Protein AF-V5I8B6-F1 (afdb_monomer)

Structure (mmCIF, N/CA/C/O backbone):
data_AF-V5I8B6-F1
#
_entry.id   AF-V5I8B6-F1
#
loop_
_atom_site.group_PDB
_atom_site.id
_atom_site.type_symbol
_atom_site.label_atom_id
_atom_site.label_alt_id
_atom_site.label_comp_id
_atom_site.label_asym_id
_atom_site.label_entity_id
_atom_site.label_seq_id
_atom_site.pdbx_PDB_ins_code
_atom_site.Cartn_x
_atom_site.Cartn_y
_atom_site.Cartn_z
_atom_site.occupancy
_atom_site.B_iso_or_equiv
_atom_site.auth_seq_id
_atom_site.auth_comp_id
_atom_site.auth_asym_id
_atom_site.auth_atom_id
_atom_site.pdbx_PDB_model_num
ATOM 1 N N . MET A 1 1 ? -46.167 -11.879 41.942 1.00 38.03 1 MET A N 1
ATOM 2 C CA . MET A 1 1 ? -44.810 -12.219 41.464 1.00 38.03 1 MET A CA 1
ATOM 3 C C . MET A 1 1 ? -44.405 -11.139 40.468 1.00 38.03 1 MET A C 1
ATOM 5 O O . MET A 1 1 ? -45.141 -10.919 39.517 1.00 38.03 1 MET A O 1
ATOM 9 N N . LEU A 1 2 ? -43.347 -10.379 40.753 1.00 42.31 2 LEU A N 1
ATOM 10 C CA . LEU A 1 2 ? -42.879 -9.256 39.932 1.00 42.31 2 LEU A CA 1
ATOM 11 C C . LEU A 1 2 ? -41.920 -9.766 38.850 1.00 42.31 2 LEU A C 1
ATOM 13 O O . LEU A 1 2 ? -40.978 -10.476 39.187 1.00 42.31 2 LEU A O 1
ATOM 17 N N . VAL A 1 3 ? -42.077 -9.322 37.601 1.00 49.50 3 VAL A N 1
ATOM 18 C CA . VAL A 1 3 ? -40.960 -9.263 36.644 1.00 49.50 3 VAL A CA 1
ATOM 19 C C . VAL A 1 3 ? -40.982 -7.891 35.979 1.00 49.50 3 VAL A C 1
ATOM 21 O O . VAL A 1 3 ? -41.634 -7.663 34.965 1.00 49.50 3 VAL A O 1
ATOM 24 N N . VAL A 1 4 ? -40.275 -6.948 36.598 1.00 48.03 4 VAL A N 1
ATOM 25 C CA . VAL A 1 4 ? -39.924 -5.672 35.973 1.00 48.03 4 VAL A CA 1
ATOM 26 C C . VAL A 1 4 ? -38.775 -5.958 35.013 1.00 48.03 4 VAL A C 1
ATOM 28 O O . VAL A 1 4 ? -37.680 -6.323 35.439 1.00 48.03 4 VAL A O 1
ATOM 31 N N . ASN A 1 5 ? -39.024 -5.806 33.715 1.00 51.69 5 ASN A N 1
ATOM 32 C CA . ASN A 1 5 ? -38.008 -5.935 32.677 1.00 51.69 5 ASN A CA 1
ATOM 33 C C . ASN A 1 5 ? -37.017 -4.759 32.792 1.00 51.69 5 ASN A C 1
ATOM 35 O O . ASN A 1 5 ? -37.261 -3.669 32.277 1.00 51.69 5 ASN A O 1
ATOM 39 N N . LYS A 1 6 ? -35.903 -4.950 33.509 1.00 47.97 6 LYS A N 1
ATOM 40 C CA . LYS A 1 6 ? -34.800 -3.977 33.582 1.00 47.97 6 LYS A CA 1
ATOM 41 C C . LYS A 1 6 ? -33.863 -4.151 32.384 1.00 47.97 6 LYS A C 1
ATOM 43 O O . LYS A 1 6 ? -32.761 -4.676 32.513 1.00 47.97 6 LYS A O 1
ATOM 48 N N . GLY A 1 7 ? -34.293 -3.693 31.211 1.00 47.72 7 GLY A N 1
ATOM 49 C CA . GLY A 1 7 ? -33.386 -3.456 30.088 1.00 47.72 7 GLY A CA 1
ATOM 50 C C . GLY A 1 7 ? -32.619 -2.155 30.323 1.00 47.72 7 GLY A C 1
ATOM 51 O O . GLY A 1 7 ? -33.178 -1.078 30.140 1.00 47.72 7 GLY A O 1
ATOM 52 N N . GLY A 1 8 ? -31.364 -2.238 30.772 1.00 54.81 8 GLY A N 1
ATOM 53 C CA . GLY A 1 8 ? -30.489 -1.065 30.895 1.00 54.81 8 GLY A CA 1
ATOM 54 C C . GLY A 1 8 ? -30.275 -0.355 29.545 1.00 54.81 8 GLY A C 1
ATOM 55 O O . GLY A 1 8 ? -30.496 -0.962 28.493 1.00 54.81 8 GLY A O 1
ATOM 56 N N . PRO A 1 9 ? -29.849 0.923 29.537 1.00 56.31 9 PRO A N 1
ATOM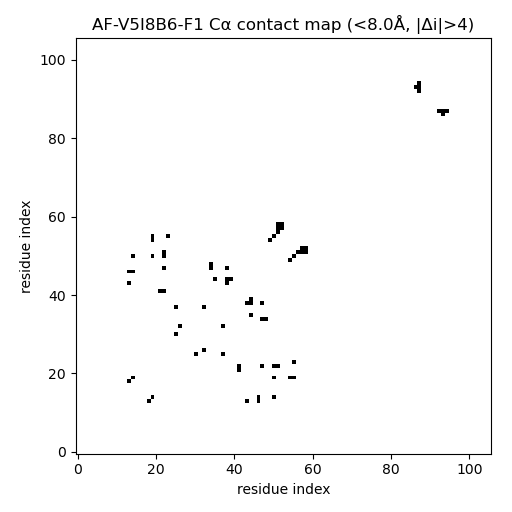 57 C CA . PRO A 1 9 ? -29.683 1.687 28.306 1.00 56.31 9 PRO A CA 1
ATOM 58 C C . PRO A 1 9 ? -28.717 0.977 27.352 1.00 56.31 9 PRO A C 1
ATOM 60 O O . PRO A 1 9 ? -27.558 0.713 27.676 1.00 56.31 9 PRO A O 1
ATOM 63 N N . ARG A 1 10 ? -29.212 0.654 26.153 1.00 57.59 10 ARG A N 1
ATOM 64 C CA . ARG A 1 10 ? -28.427 0.042 25.080 1.00 57.59 10 ARG A CA 1
ATOM 65 C C . ARG A 1 10 ? -27.345 1.039 24.664 1.00 57.59 10 ARG A C 1
ATOM 67 O O . ARG A 1 10 ? -27.654 2.066 24.062 1.00 57.59 10 ARG A O 1
ATOM 74 N N . VAL A 1 11 ? -26.091 0.751 25.016 1.00 59.81 11 VAL A N 1
ATOM 75 C CA . VAL A 1 11 ? -24.929 1.570 24.638 1.00 59.81 11 VAL A CA 1
ATOM 76 C C . VAL A 1 11 ? -24.968 1.775 23.125 1.00 59.81 11 VAL A C 1
ATOM 78 O O . VAL A 1 11 ? -25.013 0.802 22.365 1.00 59.81 11 VAL A O 1
ATOM 81 N N . ARG A 1 12 ? -25.017 3.038 22.683 1.00 59.00 12 ARG A N 1
ATOM 82 C CA . ARG A 1 12 ? -25.029 3.364 21.253 1.00 59.00 12 ARG A CA 1
ATOM 83 C C . ARG A 1 12 ? -23.786 2.745 20.613 1.00 59.00 12 ARG A C 1
ATOM 85 O O . ARG A 1 12 ? -22.693 2.896 21.165 1.00 59.00 12 ARG A O 1
ATOM 92 N N . PRO A 1 13 ? -23.905 2.056 19.470 1.00 65.31 13 PRO A N 1
ATOM 93 C CA . PRO A 1 13 ? -22.721 1.562 18.796 1.00 65.31 13 PRO A CA 1
ATOM 94 C C . PRO A 1 13 ? -21.876 2.771 18.380 1.00 65.31 13 PRO A C 1
ATOM 96 O O . PRO A 1 13 ? -22.308 3.563 17.551 1.00 65.31 13 PRO A O 1
ATOM 99 N N . LEU A 1 14 ? -20.642 2.884 18.889 1.00 73.69 14 LEU A N 1
ATOM 100 C CA . LEU A 1 14 ? -19.636 3.857 18.415 1.00 73.69 14 LEU A CA 1
ATOM 101 C C . LEU A 1 14 ? -19.248 3.652 16.932 1.00 73.69 14 LEU A C 1
ATOM 103 O O . LEU A 1 14 ? -18.353 4.308 16.413 1.00 73.69 14 LEU A O 1
ATOM 107 N N . ARG A 1 15 ? -19.901 2.715 16.248 1.00 84.69 15 ARG A N 1
ATOM 108 C CA . ARG A 1 15 ? -19.725 2.350 14.848 1.00 84.69 15 ARG A CA 1
ATOM 109 C C . ARG A 1 15 ? -20.749 3.102 13.989 1.00 84.69 15 ARG A C 1
ATOM 111 O O . ARG A 1 15 ? -21.598 2.492 13.347 1.00 84.69 15 ARG A O 1
ATOM 118 N N . THR A 1 16 ? -20.715 4.428 14.065 1.00 88.88 16 THR A N 1
ATOM 119 C CA . THR A 1 16 ? -21.506 5.331 13.218 1.00 88.88 16 THR A CA 1
ATOM 120 C C . THR A 1 16 ? -20.759 5.611 11.914 1.00 88.88 16 THR A C 1
ATOM 122 O O . THR A 1 16 ? -19.538 5.468 11.860 1.00 88.88 16 THR A O 1
ATOM 125 N N . ALA A 1 17 ? -21.472 6.032 10.866 1.00 89.75 17 ALA A N 1
ATOM 126 C CA . ALA A 1 17 ? -20.849 6.415 9.594 1.00 89.75 17 ALA A CA 1
ATOM 127 C C . ALA A 1 17 ? -19.808 7.537 9.775 1.00 89.75 17 ALA A C 1
ATOM 129 O O . ALA A 1 17 ? -18.734 7.483 9.185 1.00 89.75 17 ALA A O 1
ATOM 130 N N . GLU A 1 18 ? -20.095 8.493 10.661 1.00 91.81 18 GLU A N 1
ATOM 131 C CA . GLU A 1 18 ? -19.180 9.571 11.043 1.00 91.81 18 GLU A CA 1
ATOM 132 C C . GLU A 1 18 ? -17.874 9.032 11.640 1.00 91.81 18 GLU A C 1
ATOM 134 O O . GLU A 1 18 ? -16.793 9.362 11.163 1.00 91.81 18 GLU A O 1
ATOM 139 N N . 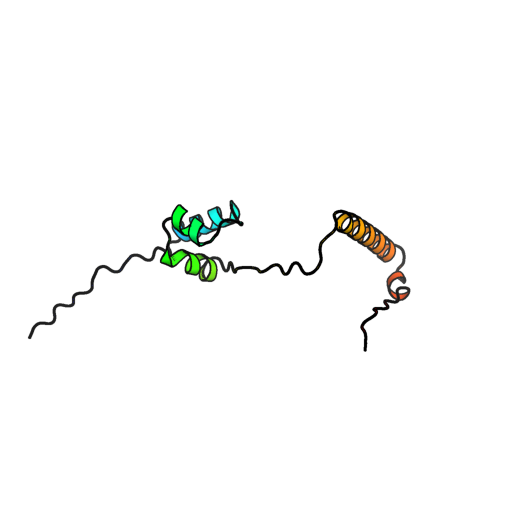ASN A 1 19 ? -17.960 8.124 12.617 1.00 90.94 19 ASN A N 1
ATOM 140 C CA . ASN A 1 19 ? -16.779 7.534 13.245 1.00 90.94 19 ASN A CA 1
ATOM 141 C C . ASN A 1 19 ? -15.986 6.650 12.276 1.00 90.94 19 ASN A C 1
ATOM 143 O O . ASN A 1 19 ? -14.759 6.627 12.334 1.00 90.94 19 ASN A O 1
ATOM 147 N N . ILE A 1 20 ? -16.661 5.936 11.370 1.00 92.62 20 ILE A N 1
ATOM 148 C CA . ILE A 1 20 ? -15.995 5.167 10.308 1.00 92.62 20 ILE A CA 1
ATOM 149 C C . ILE A 1 20 ? -15.211 6.113 9.389 1.00 92.62 20 ILE A C 1
ATOM 151 O O . ILE A 1 20 ? -14.043 5.850 9.100 1.00 92.62 20 ILE A O 1
ATOM 155 N N . GLY A 1 21 ? -15.819 7.233 8.984 1.00 94.75 21 GLY A N 1
ATOM 156 C CA . GLY A 1 21 ? -15.166 8.270 8.186 1.00 94.75 21 GLY A CA 1
ATOM 157 C C . GLY A 1 21 ? -13.979 8.911 8.909 1.00 94.75 21 GLY A C 1
ATOM 158 O O . GLY A 1 21 ? -12.896 9.011 8.336 1.00 94.75 21 GLY A O 1
ATOM 159 N N . ALA A 1 22 ? -14.142 9.264 10.186 1.00 94.12 22 ALA A N 1
ATOM 160 C CA . ALA A 1 22 ? -13.079 9.841 11.007 1.00 94.12 22 ALA A CA 1
ATOM 161 C C . ALA A 1 22 ? -11.878 8.892 11.140 1.00 94.12 22 ALA A C 1
ATOM 163 O O . ALA A 1 22 ? -10.732 9.311 10.973 1.00 94.12 22 ALA A O 1
ATOM 164 N N . VAL A 1 23 ? -12.131 7.597 11.373 1.00 93.44 23 VAL A N 1
ATOM 165 C CA . VAL A 1 23 ? -11.075 6.575 11.408 1.00 93.44 23 VAL A CA 1
ATOM 166 C C . VAL A 1 23 ? -10.393 6.449 10.045 1.00 93.44 23 VAL A C 1
ATOM 168 O O . VAL A 1 23 ? -9.167 6.389 10.004 1.00 93.44 23 VAL A O 1
ATOM 171 N N . LEU A 1 24 ? -11.142 6.442 8.937 1.00 94.69 24 LEU A N 1
ATOM 172 C CA . LEU A 1 24 ? -10.571 6.336 7.590 1.00 94.69 24 LEU A CA 1
ATOM 173 C C . LEU A 1 24 ? -9.624 7.503 7.275 1.00 94.69 24 LEU A C 1
ATOM 175 O O . LEU A 1 24 ? -8.476 7.268 6.898 1.00 94.69 24 LEU A O 1
ATOM 179 N N . VAL A 1 25 ? -10.082 8.741 7.478 1.00 96.12 25 VAL A N 1
ATOM 180 C CA . VAL A 1 25 ? -9.284 9.956 7.238 1.00 96.12 25 VAL A CA 1
ATOM 181 C C . VAL A 1 25 ? -8.023 9.944 8.095 1.00 96.12 25 VAL A C 1
ATOM 183 O O . VAL A 1 25 ? -6.921 10.197 7.611 1.00 96.12 25 VAL A O 1
ATOM 186 N N . ASN A 1 26 ? -8.164 9.596 9.371 1.00 94.81 26 ASN A N 1
ATOM 187 C CA . ASN A 1 26 ? -7.048 9.578 10.300 1.00 94.81 26 ASN A CA 1
ATOM 188 C C . ASN A 1 26 ? -6.025 8.477 9.933 1.00 94.81 26 ASN A C 1
ATOM 190 O O . ASN A 1 26 ? -4.823 8.741 9.963 1.00 94.81 26 ASN A O 1
ATOM 194 N N . VAL A 1 27 ? -6.460 7.283 9.498 1.00 93.12 27 VAL A N 1
ATOM 195 C CA . VAL A 1 27 ? -5.554 6.225 8.996 1.00 93.12 27 VAL A CA 1
ATOM 196 C C . VAL A 1 27 ? -4.798 6.664 7.745 1.00 93.12 27 VAL A C 1
ATOM 198 O O . VAL A 1 27 ? -3.599 6.407 7.652 1.00 93.12 27 VAL A O 1
ATOM 201 N N . GLN A 1 28 ? -5.465 7.341 6.809 1.00 92.62 28 GLN A N 1
ATOM 202 C CA . GLN A 1 28 ? -4.828 7.848 5.592 1.00 92.62 28 GLN A CA 1
ATOM 203 C C . GLN A 1 28 ? -3.798 8.944 5.892 1.00 92.62 28 GLN A C 1
ATOM 205 O O . GLN A 1 28 ? -2.713 8.933 5.317 1.00 92.62 28 GLN A O 1
ATOM 210 N N . ALA A 1 29 ? -4.107 9.851 6.822 1.00 95.38 29 ALA A N 1
ATOM 211 C CA . ALA A 1 29 ? -3.202 10.928 7.214 1.00 95.38 29 ALA A CA 1
ATOM 212 C C . ALA A 1 29 ? -1.974 10.417 7.989 1.00 95.38 29 ALA A C 1
ATOM 214 O O . ALA A 1 29 ? -0.865 10.911 7.796 1.00 95.38 29 ALA A O 1
ATOM 215 N N . THR A 1 30 ? -2.154 9.429 8.873 1.00 92.62 30 THR A N 1
ATOM 216 C CA . THR A 1 30 ? -1.090 8.932 9.761 1.00 92.62 30 THR A CA 1
ATOM 217 C C . THR A 1 30 ? -1.012 7.399 9.779 1.00 92.62 30 THR A C 1
ATOM 219 O O . THR A 1 30 ? -1.279 6.762 10.800 1.00 92.62 30 THR A O 1
ATOM 222 N N . PRO A 1 31 ? -0.595 6.738 8.684 1.00 89.00 31 PRO A N 1
ATOM 223 C CA . PRO A 1 31 ? -0.669 5.276 8.558 1.00 89.00 31 PRO A CA 1
ATOM 224 C C . PRO A 1 31 ? 0.218 4.513 9.555 1.00 89.00 31 PRO A C 1
ATOM 226 O O . PRO A 1 31 ? -0.035 3.347 9.844 1.00 89.00 31 PRO A O 1
ATOM 229 N N . ARG A 1 32 ? 1.246 5.164 10.115 1.00 89.06 32 ARG A N 1
ATOM 230 C CA . ARG A 1 32 ? 2.188 4.554 11.070 1.00 89.06 32 ARG A CA 1
ATOM 231 C C . ARG A 1 32 ? 1.711 4.601 12.525 1.00 89.06 32 ARG A C 1
ATOM 233 O O . ARG A 1 32 ? 2.318 3.956 13.378 1.00 89.06 32 ARG A O 1
ATOM 240 N N . THR A 1 33 ? 0.647 5.346 12.825 1.00 90.94 33 THR A N 1
ATOM 241 C CA . THR A 1 33 ? 0.120 5.469 14.189 1.00 90.94 33 THR A CA 1
ATOM 242 C C . THR A 1 33 ? -0.526 4.161 14.632 1.00 90.94 33 THR A C 1
ATOM 244 O O . THR A 1 33 ? -1.373 3.596 13.932 1.00 90.94 33 THR A O 1
ATOM 247 N N . SER A 1 34 ? -0.136 3.688 15.821 1.00 90.31 34 SER A N 1
ATOM 248 C CA . SER A 1 34 ? -0.666 2.450 16.394 1.00 90.31 34 SER A CA 1
ATOM 249 C C . SER A 1 34 ? -2.174 2.527 16.618 1.00 90.31 34 SER A C 1
ATOM 251 O O . SER A 1 34 ? -2.721 3.580 16.951 1.00 90.31 34 SER A O 1
ATOM 253 N N . THR A 1 35 ? -2.850 1.383 16.524 1.00 91.00 35 THR A N 1
ATOM 254 C CA . THR A 1 35 ? -4.301 1.314 16.723 1.00 91.00 35 THR A CA 1
ATOM 255 C C . THR A 1 35 ? -4.730 1.795 18.109 1.00 91.00 35 THR A C 1
ATOM 257 O O . THR A 1 35 ? -5.781 2.416 18.248 1.00 91.00 35 THR A O 1
ATOM 260 N N . ARG A 1 36 ? -3.898 1.559 19.133 1.00 90.31 36 ARG A N 1
ATOM 261 C CA . ARG A 1 36 ? -4.143 2.025 20.504 1.00 90.31 36 ARG A CA 1
ATOM 262 C C . ARG A 1 36 ? -4.081 3.547 20.605 1.00 90.31 36 ARG A C 1
ATOM 264 O O . ARG A 1 36 ? -4.996 4.138 21.162 1.00 90.31 36 ARG A O 1
ATOM 271 N N . HIS A 1 37 ? -3.038 4.166 20.053 1.00 92.69 37 HIS A N 1
ATOM 272 C CA . HIS A 1 37 ? -2.901 5.625 20.057 1.00 92.69 37 HIS A CA 1
ATOM 273 C C . HIS A 1 37 ? -4.054 6.278 19.288 1.00 92.69 37 HIS A C 1
ATOM 275 O O . HIS A 1 37 ? -4.725 7.167 19.796 1.00 92.69 37 HIS A O 1
ATOM 281 N N . ARG A 1 38 ? -4.384 5.724 18.116 1.00 92.44 38 ARG A N 1
ATOM 282 C CA . ARG A 1 38 ? -5.517 6.165 17.297 1.00 92.44 38 ARG A CA 1
ATOM 283 C C . ARG A 1 38 ? -6.850 6.106 18.038 1.00 92.44 38 ARG A C 1
ATOM 285 O O . ARG A 1 38 ? -7.699 6.983 17.927 1.00 92.44 38 ARG A O 1
ATOM 292 N N . SER A 1 39 ? -7.043 5.035 18.796 1.00 91.69 39 SER A N 1
ATOM 293 C CA . SER A 1 39 ? -8.231 4.840 19.612 1.00 91.69 39 SER A CA 1
ATOM 294 C C . SER A 1 39 ? -8.346 5.881 20.728 1.00 91.69 39 SER A C 1
ATOM 296 O O . SER A 1 39 ? -9.471 6.254 21.060 1.00 91.69 39 SER A O 1
ATOM 298 N N . GLN A 1 40 ? -7.224 6.319 21.303 1.00 91.81 40 GLN A N 1
ATOM 299 C CA . GLN A 1 40 ? -7.190 7.370 22.319 1.00 91.81 40 GLN A CA 1
ATOM 300 C C . GLN A 1 40 ? -7.478 8.739 21.698 1.00 91.81 40 GLN A C 1
ATOM 302 O O . GLN A 1 40 ? -8.327 9.452 22.214 1.00 91.81 40 GLN A O 1
ATOM 307 N N . GLU A 1 41 ? -6.857 9.061 20.559 1.00 91.81 41 GLU A N 1
ATOM 308 C CA . GLU A 1 41 ? -7.101 10.313 19.822 1.00 91.81 41 GLU A CA 1
ATOM 309 C C . GLU A 1 41 ? -8.578 10.497 19.458 1.00 91.81 41 GLU A C 1
ATOM 311 O O . GLU A 1 41 ? -9.147 11.567 19.656 1.00 91.81 41 GLU A O 1
ATOM 316 N N . LEU A 1 42 ? -9.209 9.442 18.935 1.00 90.06 42 LEU A N 1
ATOM 317 C CA . LEU A 1 42 ? -10.591 9.503 18.458 1.00 90.06 42 LEU A CA 1
ATOM 318 C C . LEU A 1 42 ? -11.622 9.175 19.550 1.00 90.06 42 LEU A C 1
ATOM 320 O O . LEU A 1 42 ? -12.818 9.289 19.306 1.00 90.06 42 LEU A O 1
ATOM 324 N N . ASN A 1 43 ? -11.188 8.772 20.749 1.00 89.56 43 ASN A N 1
ATOM 325 C CA . ASN A 1 43 ? -12.049 8.267 21.828 1.00 89.56 43 ASN A CA 1
ATOM 326 C C . ASN A 1 43 ? -12.908 7.043 21.422 1.00 89.56 43 ASN A C 1
ATOM 328 O O . ASN A 1 43 ? -14.042 6.868 21.868 1.00 89.56 43 ASN A O 1
ATOM 332 N N . ILE A 1 44 ? -12.351 6.149 20.592 1.00 86.00 44 ILE A N 1
ATOM 333 C CA . ILE A 1 44 ? -13.022 4.962 20.027 1.00 86.00 44 ILE A CA 1
ATOM 334 C C . ILE A 1 44 ? -12.295 3.688 20.489 1.00 86.00 44 ILE A C 1
ATOM 336 O O . ILE A 1 44 ? -11.585 3.049 19.722 1.00 86.00 44 ILE A O 1
ATOM 340 N N . SER A 1 45 ? -12.431 3.315 21.766 1.00 78.94 45 SER A N 1
ATOM 341 C CA . SER A 1 45 ? -11.682 2.186 22.359 1.00 78.94 45 SER A CA 1
ATOM 342 C C . SER A 1 45 ? -12.069 0.807 21.824 1.00 78.94 45 SER A C 1
ATOM 344 O O . SER A 1 45 ? -11.311 0.167 21.096 1.00 78.94 45 SER A O 1
ATOM 346 N N . GLN A 1 46 ? -13.273 0.335 22.135 1.00 77.19 46 GLN A N 1
ATOM 347 C CA . GLN A 1 46 ? -13.647 -1.056 21.854 1.00 77.19 46 GLN A CA 1
ATOM 348 C C . GLN A 1 46 ? -14.016 -1.304 20.381 1.00 77.19 46 GLN A C 1
ATOM 350 O O . GLN A 1 46 ? -14.014 -2.441 19.908 1.00 77.19 46 GLN A O 1
ATOM 355 N N . THR A 1 47 ? -14.348 -0.247 19.639 1.00 86.94 47 THR A N 1
ATOM 356 C CA . THR A 1 47 ? -14.859 -0.335 18.265 1.00 86.94 47 THR A CA 1
ATOM 357 C C . THR A 1 47 ? -13.800 -0.117 17.192 1.00 86.94 47 THR A C 1
ATOM 359 O O . THR A 1 47 ? -14.050 -0.513 16.058 1.00 86.94 47 THR A O 1
ATOM 362 N N . MET A 1 48 ? -12.614 0.412 17.519 1.00 91.50 48 MET A N 1
ATOM 363 C CA . MET A 1 48 ? -11.555 0.699 16.540 1.00 91.50 48 MET A CA 1
ATOM 364 C C . MET A 1 48 ? -11.178 -0.531 15.702 1.00 91.50 48 MET A C 1
ATOM 366 O O . MET A 1 48 ? -11.226 -0.485 14.476 1.00 91.50 48 MET A O 1
ATOM 370 N N . MET A 1 49 ? -10.887 -1.666 16.348 1.00 90.81 49 MET A N 1
ATOM 371 C CA . MET A 1 49 ? -10.534 -2.908 15.641 1.00 90.81 49 MET A CA 1
ATOM 372 C C . MET A 1 49 ? -11.665 -3.409 14.736 1.00 90.81 49 MET A C 1
ATOM 374 O O . MET A 1 49 ? -11.414 -3.936 13.653 1.00 90.81 49 MET A O 1
ATOM 378 N N . ARG A 1 50 ? -12.924 -3.238 15.163 1.00 91.62 50 ARG A N 1
ATOM 379 C CA . ARG A 1 50 ? -14.089 -3.619 14.356 1.00 91.62 50 ARG A CA 1
ATOM 380 C C . ARG A 1 50 ? -14.233 -2.701 13.146 1.00 91.62 50 ARG A C 1
ATOM 382 O O . ARG A 1 50 ? -14.483 -3.214 12.064 1.00 91.62 50 ARG A O 1
ATOM 389 N N . ILE A 1 51 ? -14.031 -1.395 13.314 1.00 93.31 51 ILE A N 1
ATOM 390 C CA . ILE A 1 51 ? -14.077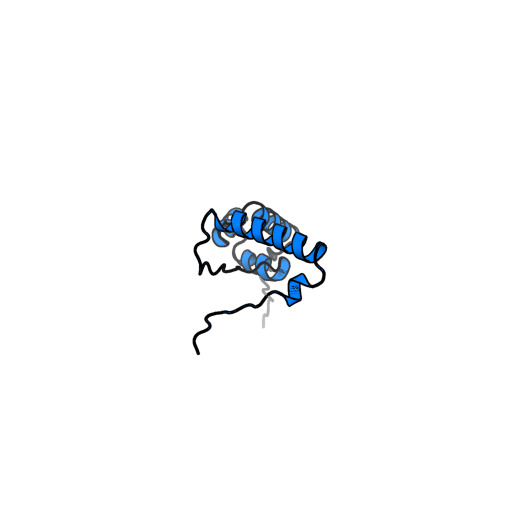 -0.426 12.213 1.00 93.31 51 ILE A CA 1
ATOM 391 C C . ILE A 1 51 ? -12.999 -0.746 11.176 1.00 93.31 51 ILE A C 1
ATOM 393 O O . ILE A 1 51 ? -13.318 -0.923 10.002 1.00 93.31 51 ILE A O 1
ATOM 397 N N . LEU A 1 52 ? -11.751 -0.932 11.616 1.00 93.06 52 LEU A N 1
ATOM 398 C CA . LEU A 1 52 ? -10.640 -1.275 10.727 1.00 93.06 52 LEU A CA 1
ATOM 399 C C . LEU A 1 52 ? -10.909 -2.568 9.947 1.00 93.06 52 LEU A C 1
ATOM 401 O O . LEU A 1 52 ? -10.863 -2.561 8.723 1.00 93.06 52 LEU A O 1
ATOM 405 N N . HIS A 1 53 ? -11.244 -3.667 10.628 1.00 92.94 53 HIS A N 1
ATOM 406 C CA . HIS A 1 53 ? -11.328 -4.978 9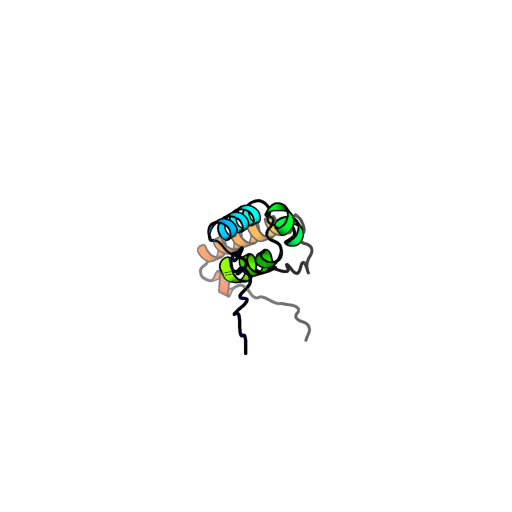.976 1.00 92.94 53 HIS A CA 1
ATOM 407 C C . HIS A 1 53 ? -12.654 -5.226 9.242 1.00 92.94 53 HIS A C 1
ATOM 409 O O . HIS A 1 53 ? -12.671 -5.931 8.235 1.00 92.94 53 HIS A O 1
ATOM 415 N N . LYS A 1 54 ? -13.783 -4.731 9.768 1.00 92.44 54 LYS A N 1
ATOM 416 C CA . LYS A 1 54 ? -15.123 -5.087 9.269 1.00 92.44 54 LYS A CA 1
ATOM 417 C C . LYS A 1 54 ? -15.735 -4.025 8.359 1.00 92.44 54 LYS A C 1
ATOM 419 O O . LYS A 1 54 ? -16.430 -4.415 7.429 1.00 92.44 54 LYS A O 1
ATOM 424 N N . ASP A 1 55 ? -15.491 -2.735 8.604 1.00 93.31 55 ASP A N 1
ATOM 425 C CA . ASP A 1 55 ? -15.995 -1.663 7.726 1.00 93.31 55 ASP A CA 1
ATOM 426 C C . ASP A 1 55 ? -14.971 -1.290 6.661 1.00 93.31 55 ASP A C 1
ATOM 428 O O . ASP A 1 55 ? -15.285 -1.294 5.476 1.00 93.31 55 ASP A O 1
ATOM 432 N N . LEU A 1 56 ? -13.734 -1.012 7.081 1.00 93.44 56 LEU A N 1
ATOM 433 C CA . LEU A 1 56 ? -12.688 -0.508 6.190 1.00 93.44 56 LEU A CA 1
ATOM 434 C C . LEU A 1 56 ? -11.873 -1.618 5.514 1.00 93.44 56 LEU A C 1
ATOM 436 O O . LEU A 1 56 ? -11.132 -1.341 4.578 1.00 93.44 56 LEU A O 1
ATOM 440 N N . ARG A 1 57 ? -12.001 -2.871 5.977 1.00 93.75 57 ARG A N 1
ATOM 441 C CA . ARG A 1 57 ? -11.228 -4.036 5.498 1.00 93.75 57 ARG A CA 1
ATOM 442 C C . ARG A 1 57 ? -9.708 -3.801 5.503 1.00 93.75 57 ARG A C 1
ATOM 444 O O . ARG A 1 57 ? -8.984 -4.324 4.661 1.00 93.75 57 ARG A O 1
ATOM 451 N N . LEU A 1 58 ? -9.228 -3.027 6.472 1.00 91.31 58 LEU A N 1
ATOM 452 C CA . LEU A 1 58 ? -7.816 -2.752 6.695 1.00 91.31 58 LEU A CA 1
ATOM 453 C C . LEU A 1 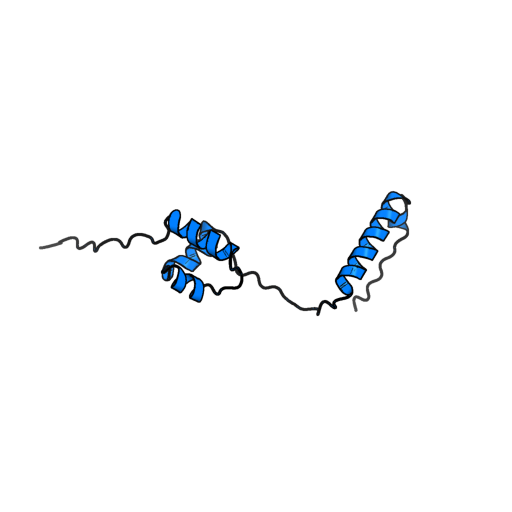58 ? -7.256 -3.777 7.672 1.00 91.31 58 LEU A C 1
ATOM 455 O O . LEU A 1 58 ? -7.683 -3.835 8.822 1.00 91.31 58 LEU A O 1
ATOM 459 N N . PHE A 1 59 ? -6.286 -4.563 7.223 1.00 89.12 59 PHE A N 1
ATOM 460 C CA . PHE A 1 59 ? -5.604 -5.562 8.039 1.00 89.12 59 PHE A CA 1
ATOM 461 C C . PHE A 1 59 ? -4.150 -5.158 8.249 1.00 89.12 59 PHE A C 1
ATOM 463 O O . PHE A 1 59 ? -3.551 -4.490 7.407 1.00 89.12 59 PHE A O 1
ATOM 470 N N . ALA A 1 60 ? -3.574 -5.573 9.377 1.00 83.19 60 ALA A N 1
ATOM 471 C CA . ALA A 1 60 ? -2.154 -5.379 9.619 1.00 83.19 60 ALA A CA 1
ATOM 472 C C . ALA A 1 60 ? -1.352 -6.144 8.557 1.00 83.19 60 ALA A C 1
ATOM 474 O O . ALA A 1 60 ? -1.307 -7.374 8.569 1.00 83.19 60 ALA A O 1
ATOM 475 N N . TYR A 1 61 ? -0.729 -5.415 7.633 1.00 81.06 61 TYR A N 1
ATOM 476 C CA . TYR A 1 61 ? 0.162 -6.008 6.649 1.00 81.06 61 TYR A CA 1
ATOM 477 C C . TYR A 1 61 ? 1.563 -6.113 7.243 1.00 81.06 61 TYR A C 1
ATOM 479 O O . TYR A 1 61 ? 2.212 -5.108 7.541 1.00 81.06 61 TYR A O 1
ATOM 487 N N . LYS A 1 62 ? 2.032 -7.345 7.441 1.00 75.81 62 LYS A N 1
ATOM 488 C CA . LYS A 1 62 ? 3.421 -7.602 7.812 1.00 75.81 62 LYS A CA 1
ATOM 489 C C . LYS A 1 62 ? 4.255 -7.544 6.537 1.00 75.81 62 LYS A C 1
ATOM 491 O O . LYS A 1 62 ? 4.044 -8.356 5.646 1.00 75.81 62 LYS A O 1
ATOM 496 N N . ILE A 1 63 ? 5.212 -6.622 6.469 1.00 73.06 63 ILE A N 1
ATOM 497 C CA . ILE A 1 63 ? 6.226 -6.596 5.409 1.00 73.06 63 ILE A CA 1
ATOM 498 C C . ILE A 1 63 ? 7.403 -7.456 5.896 1.00 73.06 63 ILE A C 1
ATOM 500 O O . ILE A 1 63 ? 8.140 -7.005 6.778 1.00 73.06 63 ILE A O 1
ATOM 504 N N . PRO A 1 64 ? 7.582 -8.703 5.417 1.00 65.75 64 PRO A N 1
ATOM 505 C CA . PRO A 1 64 ? 8.795 -9.455 5.704 1.00 65.75 64 PRO A CA 1
ATOM 506 C C . PRO A 1 64 ? 9.961 -8.806 4.949 1.00 65.75 64 PRO A C 1
ATOM 508 O O . PRO A 1 64 ? 10.089 -8.941 3.738 1.00 65.75 64 PRO A O 1
ATOM 511 N N . MET A 1 65 ? 10.812 -8.073 5.664 1.00 64.94 65 MET A N 1
ATOM 512 C CA . MET A 1 65 ? 12.041 -7.498 5.114 1.00 64.94 65 MET A CA 1
ATOM 513 C C . MET A 1 65 ? 13.152 -8.559 5.176 1.00 64.94 65 MET A C 1
ATOM 515 O O . MET A 1 65 ? 14.005 -8.508 6.057 1.00 64.94 65 MET A O 1
ATOM 519 N N . SER A 1 66 ? 13.102 -9.581 4.316 1.00 66.25 66 SER A N 1
ATOM 520 C CA . SER A 1 66 ? 14.115 -10.653 4.317 1.00 66.25 66 SER A CA 1
ATOM 521 C C . SER A 1 66 ? 15.400 -10.276 3.571 1.00 66.25 66 SER A C 1
ATOM 523 O O . SER A 1 66 ? 16.445 -10.862 3.839 1.00 66.25 66 SER A O 1
ATOM 525 N N . GLN A 1 67 ? 15.367 -9.266 2.695 1.00 70.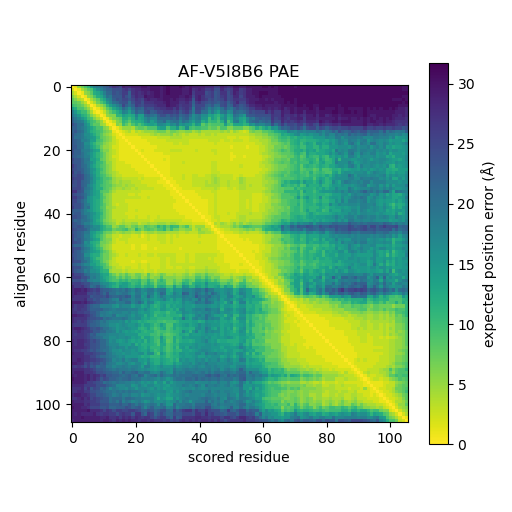25 67 GLN A N 1
ATOM 526 C CA . GLN A 1 67 ? 16.543 -8.750 1.990 1.00 70.25 67 GLN A CA 1
ATOM 527 C C . GLN A 1 67 ? 16.669 -7.236 2.178 1.00 70.25 67 GLN A C 1
ATOM 529 O O . GLN A 1 67 ? 15.715 -6.475 2.002 1.00 70.25 67 GLN A O 1
ATOM 534 N N . LYS A 1 68 ? 17.867 -6.788 2.563 1.00 81.44 68 LYS A N 1
ATOM 535 C CA . LYS A 1 68 ? 18.187 -5.365 2.690 1.00 81.44 68 LYS A CA 1
ATOM 536 C C . LYS A 1 68 ? 18.293 -4.758 1.292 1.00 81.44 68 LYS A C 1
ATOM 538 O O . LYS A 1 68 ? 19.290 -4.989 0.615 1.00 81.44 68 LYS A O 1
ATOM 543 N N . LEU A 1 69 ? 17.306 -3.951 0.907 1.00 82.81 69 LEU A N 1
ATOM 544 C CA . LEU A 1 69 ? 17.369 -3.149 -0.315 1.00 82.81 69 LEU A CA 1
ATOM 545 C C . LEU A 1 69 ? 18.522 -2.138 -0.195 1.00 82.81 69 LEU A C 1
ATOM 547 O O . LEU A 1 69 ? 18.540 -1.308 0.721 1.00 82.81 69 LEU A O 1
ATOM 551 N N . LYS A 1 70 ? 19.510 -2.216 -1.083 1.00 88.31 70 LYS A N 1
ATOM 552 C CA . LYS A 1 70 ? 20.570 -1.212 -1.205 1.00 88.31 70 LYS A CA 1
ATOM 553 C C . LYS A 1 70 ? 20.032 -0.023 -1.999 1.00 88.31 70 LYS A C 1
ATOM 555 O O . LYS A 1 70 ? 19.169 -0.171 -2.860 1.00 88.31 70 LYS A O 1
ATOM 560 N N . ALA A 1 71 ? 20.584 1.165 -1.753 1.00 87.69 71 ALA A N 1
ATOM 561 C CA . ALA A 1 71 ? 20.173 2.389 -2.452 1.00 87.69 71 ALA A CA 1
ATOM 562 C C . ALA A 1 71 ? 20.289 2.276 -3.987 1.00 87.69 71 ALA A C 1
ATOM 564 O O . ALA A 1 71 ? 19.509 2.887 -4.713 1.00 87.69 71 ALA A O 1
ATOM 565 N N . ASN A 1 72 ? 21.225 1.456 -4.473 1.00 91.81 72 ASN A N 1
ATOM 566 C CA . ASN A 1 72 ? 21.450 1.244 -5.901 1.00 91.81 72 ASN A CA 1
ATOM 567 C C . ASN A 1 72 ? 20.523 0.200 -6.536 1.00 91.81 72 ASN A C 1
ATOM 569 O O . ASN A 1 72 ? 20.442 0.159 -7.760 1.00 91.81 72 ASN A O 1
ATOM 573 N N . ASP A 1 73 ? 19.810 -0.615 -5.758 1.00 90.25 73 ASP A N 1
ATOM 574 C CA . ASP A 1 73 ? 18.996 -1.695 -6.328 1.00 90.25 73 ASP A CA 1
ATOM 575 C C . ASP A 1 73 ? 17.852 -1.116 -7.169 1.00 90.25 73 ASP A C 1
ATOM 577 O O . ASP A 1 73 ? 17.627 -1.544 -8.297 1.00 90.25 73 ASP A O 1
ATOM 581 N N . HIS A 1 74 ? 17.190 -0.060 -6.681 1.00 89.75 74 HIS A N 1
ATOM 582 C CA . HIS A 1 74 ? 16.103 0.593 -7.412 1.00 89.75 74 HIS A CA 1
ATOM 583 C C . HIS A 1 74 ? 16.526 1.155 -8.785 1.00 89.75 74 HIS A C 1
ATOM 585 O O . HIS A 1 74 ? 15.908 0.777 -9.784 1.00 89.75 74 HIS A O 1
ATOM 591 N N . PRO A 1 75 ? 17.570 2.007 -8.903 1.00 95.19 75 PRO A N 1
ATOM 592 C CA . PRO A 1 75 ? 17.992 2.506 -10.209 1.00 95.19 75 PRO A CA 1
ATOM 593 C C . PRO A 1 75 ? 18.531 1.400 -11.127 1.00 95.19 75 PRO A C 1
ATOM 595 O O . PRO A 1 75 ? 18.347 1.492 -12.339 1.00 95.19 75 PRO A O 1
ATOM 598 N N . LEU A 1 76 ? 19.169 0.354 -10.588 1.00 95.19 76 LEU A N 1
ATOM 599 C CA . LEU A 1 76 ? 19.639 -0.780 -11.391 1.00 95.19 76 LEU A CA 1
ATOM 600 C C . LEU A 1 76 ? 18.474 -1.592 -11.960 1.00 95.19 76 LEU A C 1
ATOM 602 O O . LEU A 1 76 ? 18.460 -1.870 -13.158 1.00 95.19 76 LEU A O 1
ATOM 606 N N . HIS A 1 77 ? 17.477 -1.910 -11.132 1.00 93.38 77 HIS A N 1
ATOM 607 C CA . HIS A 1 77 ? 16.281 -2.628 -11.568 1.00 93.38 77 HIS A CA 1
ATOM 608 C C . HIS A 1 77 ? 15.509 -1.817 -12.610 1.00 93.38 77 HIS A C 1
ATOM 610 O O . HIS A 1 77 ? 15.122 -2.360 -13.637 1.00 93.38 77 HIS A O 1
ATOM 616 N N . TYR A 1 78 ? 15.349 -0.506 -12.396 1.00 95.81 78 TYR A N 1
ATOM 617 C CA . TYR A 1 78 ? 14.682 0.367 -13.361 1.00 95.81 78 TYR A CA 1
ATOM 618 C C . TYR A 1 78 ? 15.394 0.374 -14.720 1.00 95.81 78 TYR A C 1
ATOM 620 O O . TYR A 1 78 ? 14.764 0.150 -15.750 1.00 95.81 78 TYR A O 1
ATOM 628 N N . ARG A 1 79 ? 16.719 0.576 -14.729 1.00 96.75 79 ARG A N 1
ATOM 629 C CA . ARG A 1 79 ? 17.519 0.574 -15.966 1.00 96.75 79 ARG A CA 1
ATOM 630 C C . ARG A 1 79 ? 17.445 -0.761 -16.697 1.00 96.75 79 ARG A C 1
ATOM 632 O O . ARG A 1 79 ? 17.338 -0.773 -17.920 1.00 96.75 79 ARG A O 1
ATOM 639 N N . PHE A 1 80 ? 17.503 -1.868 -15.958 1.00 93.69 80 PHE A N 1
ATOM 640 C CA . PHE A 1 80 ? 17.341 -3.198 -16.533 1.00 93.69 80 PHE A CA 1
ATOM 641 C C . PHE A 1 80 ? 15.967 -3.352 -17.190 1.00 93.69 80 PHE A C 1
ATOM 643 O O . PHE A 1 80 ? 15.907 -3.747 -18.350 1.00 93.69 80 PHE A O 1
ATOM 650 N N . SER A 1 81 ? 14.887 -2.989 -16.492 1.00 95.12 81 SER A N 1
ATOM 651 C CA . SER A 1 81 ? 13.525 -3.107 -17.017 1.00 95.12 81 SER A CA 1
ATOM 652 C C . SER A 1 81 ? 13.312 -2.275 -18.278 1.00 95.12 81 SER A C 1
ATOM 654 O O . SER A 1 81 ? 12.759 -2.788 -19.243 1.00 95.12 81 SER A O 1
ATOM 656 N N . VAL A 1 82 ? 13.786 -1.023 -18.305 1.00 97.00 82 VAL A N 1
ATOM 657 C CA . VAL A 1 82 ? 13.686 -0.161 -19.497 1.00 97.00 82 VAL A CA 1
ATOM 658 C C . VAL A 1 82 ? 14.423 -0.788 -20.678 1.00 97.00 82 VAL A C 1
ATOM 660 O O . VAL A 1 82 ? 13.832 -0.975 -21.736 1.00 97.00 82 VAL A O 1
ATOM 663 N N . ARG A 1 83 ? 15.677 -1.209 -20.479 1.00 95.44 83 ARG A N 1
ATOM 664 C CA . ARG A 1 83 ? 16.454 -1.880 -21.528 1.00 95.44 83 ARG A CA 1
ATOM 665 C C . ARG A 1 83 ? 15.765 -3.158 -22.013 1.00 95.44 83 ARG A C 1
ATOM 667 O O . ARG A 1 83 ? 15.754 -3.430 -23.206 1.00 95.44 83 ARG A O 1
ATOM 674 N N . ALA A 1 84 ? 15.245 -3.976 -21.100 1.00 92.69 84 ALA A N 1
ATOM 675 C CA . ALA A 1 84 ? 14.588 -5.230 -21.452 1.00 92.69 84 ALA A CA 1
ATOM 676 C C . ALA A 1 84 ? 13.314 -4.988 -22.276 1.00 92.69 84 ALA A C 1
ATOM 678 O O . ALA A 1 84 ? 13.082 -5.711 -23.240 1.00 92.69 84 ALA A O 1
ATOM 679 N N . LEU A 1 85 ? 12.535 -3.954 -21.939 1.00 95.00 85 LEU A N 1
ATOM 680 C CA . LEU A 1 85 ? 11.370 -3.534 -22.720 1.00 95.00 85 LEU A CA 1
ATOM 681 C C . LEU A 1 85 ? 11.770 -3.087 -24.130 1.00 95.00 85 LEU A C 1
ATOM 683 O O . LEU A 1 85 ? 11.215 -3.593 -25.098 1.00 95.00 85 LEU A O 1
ATOM 687 N N . GLU A 1 86 ? 12.786 -2.231 -24.256 1.00 95.94 86 GLU A N 1
ATOM 688 C CA . GLU A 1 86 ? 13.297 -1.798 -25.564 1.00 95.94 86 GLU A CA 1
ATOM 689 C C . GLU A 1 86 ? 13.759 -2.986 -26.422 1.00 95.94 86 GLU A C 1
ATOM 691 O O . GLU A 1 86 ? 13.544 -3.008 -27.631 1.00 95.94 86 GLU A O 1
ATOM 696 N N . GLN A 1 87 ? 14.399 -3.993 -25.826 1.00 92.88 87 GLN A N 1
ATOM 697 C CA . GLN A 1 87 ? 14.841 -5.183 -26.558 1.00 92.88 87 GLN A CA 1
ATOM 698 C C . GLN A 1 87 ? 13.670 -6.070 -26.996 1.00 92.88 87 GLN A C 1
ATOM 700 O O . GLN A 1 87 ? 13.698 -6.590 -28.105 1.00 92.88 87 GLN A O 1
ATOM 705 N N . LEU A 1 88 ? 12.631 -6.201 -26.167 1.00 92.25 88 LEU A N 1
ATOM 706 C CA . LEU A 1 88 ? 11.410 -6.926 -26.530 1.00 92.25 88 LEU A CA 1
ATOM 707 C C . LEU A 1 88 ? 10.646 -6.251 -27.677 1.00 92.25 88 LEU A C 1
ATOM 709 O O . LEU A 1 88 ? 10.036 -6.944 -28.485 1.00 92.25 88 LEU A O 1
ATOM 713 N N . GLU A 1 89 ? 10.668 -4.919 -27.755 1.00 93.25 89 GLU A N 1
ATOM 714 C CA . GLU A 1 89 ? 10.023 -4.168 -28.840 1.00 93.25 89 GLU A CA 1
ATOM 715 C C . GLU A 1 89 ? 10.815 -4.233 -30.153 1.00 93.25 89 GLU A C 1
ATOM 717 O O . GLU A 1 89 ? 10.224 -4.336 -31.227 1.00 93.25 89 GLU A O 1
ATOM 722 N N . ASN A 1 90 ? 12.148 -4.174 -30.077 1.00 93.31 90 ASN A N 1
ATOM 723 C CA . ASN A 1 90 ? 13.011 -4.095 -31.258 1.00 93.31 90 ASN A CA 1
ATOM 724 C C . ASN A 1 90 ? 13.423 -5.465 -31.826 1.00 93.31 90 ASN A C 1
ATOM 726 O O . ASN A 1 90 ? 13.789 -5.550 -32.998 1.00 93.31 90 ASN A O 1
ATOM 730 N N . ASP A 1 91 ? 13.386 -6.529 -31.023 1.00 91.81 91 ASP A N 1
ATOM 731 C CA . ASP A 1 91 ? 13.752 -7.889 -31.426 1.00 91.81 91 ASP A CA 1
ATOM 732 C C . ASP A 1 91 ? 12.657 -8.876 -30.995 1.00 91.81 91 ASP A C 1
ATOM 734 O O . ASP A 1 91 ? 12.563 -9.278 -29.835 1.00 91.81 91 ASP A O 1
ATOM 738 N N . GLY A 1 92 ? 11.830 -9.295 -31.960 1.00 88.81 92 GLY A N 1
ATOM 739 C CA . GLY A 1 92 ? 10.711 -10.216 -31.727 1.00 88.81 92 GLY A CA 1
ATOM 740 C C . GLY A 1 92 ? 11.129 -11.597 -31.207 1.00 88.81 92 GLY A C 1
ATOM 741 O O . GLY A 1 92 ? 10.326 -12.274 -30.566 1.00 88.81 92 GLY A O 1
ATOM 742 N N . ASP A 1 93 ? 12.393 -11.985 -31.407 1.00 91.62 93 ASP A N 1
ATOM 743 C CA . ASP A 1 93 ? 12.947 -13.252 -30.921 1.00 91.62 93 ASP A CA 1
ATOM 744 C C . ASP A 1 93 ? 13.754 -13.084 -29.626 1.00 91.62 93 ASP A C 1
ATOM 746 O O . ASP A 1 93 ? 14.287 -14.061 -29.095 1.00 91.62 93 ASP A O 1
ATOM 750 N N . PHE A 1 94 ? 13.856 -11.867 -29.082 1.00 89.38 94 PHE A N 1
ATOM 751 C CA . PHE A 1 94 ? 14.677 -11.566 -27.908 1.00 89.38 94 PHE A CA 1
ATOM 752 C C . PHE A 1 94 ? 14.367 -12.486 -26.724 1.00 89.38 94 PHE A C 1
ATOM 754 O O . PHE A 1 94 ? 15.278 -13.040 -26.111 1.00 89.38 94 PHE A O 1
ATOM 761 N N . ALA A 1 95 ? 13.082 -12.721 -26.446 1.00 87.69 95 ALA A N 1
ATOM 762 C CA . ALA A 1 95 ? 12.652 -13.597 -25.360 1.00 87.69 95 ALA A CA 1
ATOM 763 C C . ALA A 1 95 ? 13.132 -15.050 -25.536 1.00 87.69 95 ALA A C 1
ATOM 765 O O . ALA A 1 95 ? 13.458 -15.709 -24.553 1.00 87.69 95 ALA A O 1
ATOM 766 N N . GLN A 1 96 ? 13.220 -15.539 -26.777 1.00 90.75 96 GLN A N 1
ATOM 767 C CA . GLN A 1 96 ? 13.650 -16.908 -27.082 1.00 90.75 96 GLN A CA 1
ATOM 768 C C . GLN A 1 96 ? 15.166 -17.093 -26.928 1.00 90.75 96 GLN A C 1
ATOM 770 O O . GLN A 1 96 ? 15.644 -18.216 -26.781 1.00 90.75 96 GLN A O 1
ATOM 775 N N . LYS A 1 97 ? 15.931 -15.995 -26.941 1.00 91.25 97 LYS A N 1
ATOM 776 C CA . LYS A 1 97 ? 17.393 -15.995 -26.782 1.00 91.25 97 LYS A CA 1
ATOM 777 C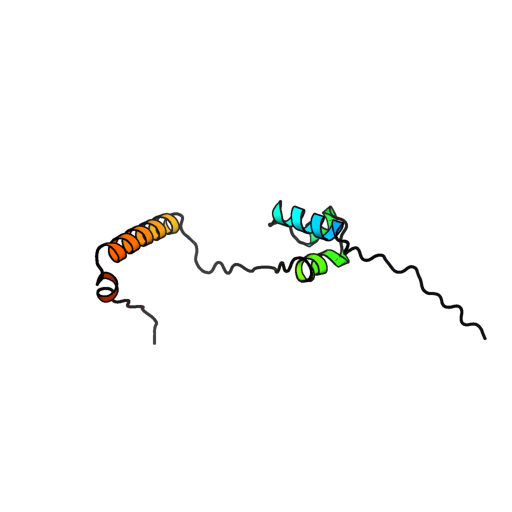 C . LYS A 1 97 ? 17.831 -15.994 -25.313 1.00 91.25 97 LYS A C 1
ATOM 779 O O . 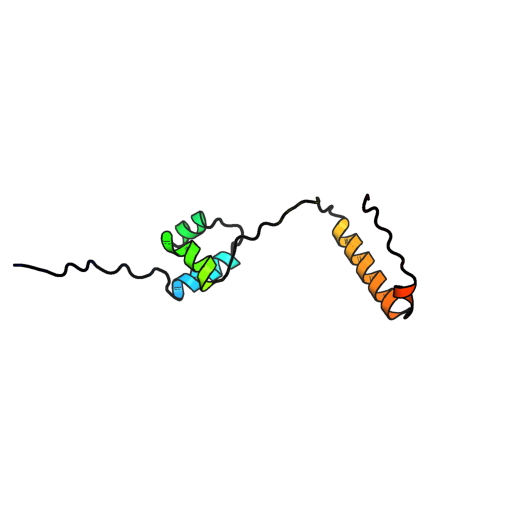LYS A 1 97 ? 19.017 -16.168 -25.036 1.00 91.25 97 LYS A O 1
ATOM 784 N N . ILE A 1 98 ? 16.909 -15.782 -24.371 1.00 88.88 98 ILE A N 1
ATOM 785 C CA . ILE A 1 98 ? 17.222 -15.708 -22.941 1.00 88.88 98 ILE A CA 1
ATOM 786 C C . ILE A 1 98 ? 17.111 -1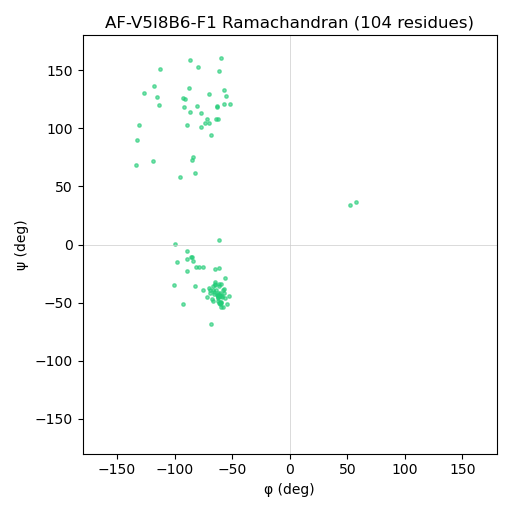7.097 -22.312 1.00 88.88 98 ILE A C 1
ATOM 788 O O . ILE A 1 98 ? 16.062 -17.734 -22.357 1.00 88.88 98 ILE A O 1
ATOM 792 N N . ILE A 1 99 ? 18.186 -17.532 -21.657 1.00 88.62 99 ILE A N 1
ATOM 793 C CA . ILE A 1 99 ? 18.212 -18.747 -20.841 1.00 88.62 99 ILE A CA 1
ATOM 794 C C . ILE A 1 99 ? 18.425 -18.321 -19.391 1.00 88.62 99 ILE A C 1
ATOM 796 O O . ILE A 1 99 ? 19.435 -17.697 -19.066 1.00 88.62 99 ILE A O 1
ATOM 800 N N . PHE A 1 100 ? 17.472 -18.653 -18.522 1.00 86.69 100 PHE A N 1
ATOM 801 C CA . PHE A 1 100 ? 17.605 -18.445 -17.084 1.00 86.69 100 PHE A CA 1
ATOM 802 C C . PHE A 1 100 ? 18.173 -19.704 -16.439 1.00 86.69 100 PHE A C 1
ATOM 804 O O . PHE A 1 100 ? 17.632 -20.796 -16.602 1.00 86.69 100 PHE A O 1
ATOM 811 N N . LEU A 1 101 ? 19.259 -19.530 -15.696 1.00 86.00 101 LEU A N 1
ATOM 812 C CA . LEU A 1 101 ? 19.813 -20.541 -14.810 1.00 86.00 101 LEU A CA 1
ATOM 813 C C . LEU A 1 101 ? 19.688 -19.983 -13.398 1.00 86.00 101 LEU A C 1
ATOM 815 O O . LEU A 1 101 ? 20.109 -18.854 -13.150 1.00 86.00 101 LEU A O 1
ATOM 819 N N . ASP A 1 102 ? 19.083 -20.753 -12.504 1.00 88.62 102 ASP A N 1
ATOM 820 C CA . ASP A 1 102 ? 19.048 -20.438 -11.082 1.00 88.62 102 ASP A CA 1
ATOM 821 C C . ASP A 1 102 ? 19.762 -21.556 -10.330 1.00 88.62 102 ASP A C 1
ATOM 823 O O . ASP A 1 102 ? 19.574 -22.740 -10.624 1.00 88.62 102 ASP A O 1
ATOM 827 N N . GLU A 1 103 ? 20.592 -21.179 -9.366 1.00 70.50 103 GLU A N 1
ATOM 828 C CA . GLU A 1 103 ? 21.274 -22.115 -8.479 1.00 70.50 103 GLU A CA 1
ATOM 829 C C . GLU A 1 103 ? 20.313 -22.516 -7.356 1.00 70.50 103 GLU A C 1
ATOM 831 O O . GLU A 1 103 ? 20.541 -22.277 -6.171 1.00 70.50 103 GLU A O 1
ATOM 836 N N . ALA A 1 104 ? 19.194 -23.136 -7.730 1.00 70.81 104 ALA A N 1
ATOM 837 C CA . ALA A 1 104 ? 18.381 -23.864 -6.775 1.00 70.81 104 ALA A CA 1
ATOM 838 C C . ALA A 1 104 ? 19.125 -25.167 -6.447 1.00 70.81 104 ALA A C 1
ATOM 840 O O . ALA A 1 104 ? 19.188 -26.080 -7.270 1.00 70.81 104 ALA A O 1
ATOM 841 N N . HIS A 1 105 ? 19.747 -25.233 -5.267 1.00 69.75 105 HIS A N 1
ATOM 842 C CA . HIS A 1 105 ? 20.367 -26.466 -4.780 1.00 69.75 105 HIS A CA 1
ATOM 843 C C . HIS A 1 105 ? 19.329 -27.608 -4.757 1.00 69.75 105 HIS A C 1
ATOM 845 O O . HIS A 1 105 ? 18.246 -27.438 -4.193 1.00 69.75 105 HIS A O 1
ATOM 851 N N . LEU A 1 106 ? 19.676 -28.739 -5.389 1.00 53.91 106 LEU A N 1
ATOM 852 C CA . LEU A 1 106 ? 18.988 -30.034 -5.269 1.00 53.91 106 LEU A CA 1
ATOM 853 C C . LEU A 1 106 ? 19.075 -30.585 -3.841 1.00 53.91 106 LEU A C 1
ATOM 855 O O . LEU A 1 106 ? 20.143 -30.407 -3.209 1.00 53.91 106 LEU A O 1
#

Mean predicted aligned error: 12.63 Å

Foldseek 3Di:
DDDDPPPDDDPPPCPDPVNLVVLVVVCVVCVPDDLCNSCVVSVNPPCSVVSCCPVVVHDDDDDPPPDDDDPVPVVVVVVVVVVVVVCVVVPVCSVVPDDDDDPPDD

Sequence (106 aa):
MLVVNKGGPRVRPLRTAENIGAVLVNVQATPRTSTRHRSQELNISQTMMRILHKDLRLFAYKIPMSQKLKANDHPLHYRFSVRALEQLENDGDFAQKIIFLDEAHL

pLDDT: mean 83.86, std 14.41, range [38.03, 97.0]

Solvent-accessible surface area (backbone atoms only — not comparable to full-atom values): 7008 Å² total; per-residue (Å²): 137,89,82,82,84,79,77,69,85,77,77,74,72,78,80,38,73,66,49,48,49,52,50,51,54,49,42,71,76,43,72,84,60,50,71,68,58,51,19,60,78,70,72,34,71,90,48,43,66,50,41,36,52,71,73,67,63,50,68,93,77,82,78,82,79,87,67,86,82,52,89,62,50,60,61,50,52,51,53,50,52,52,53,52,49,54,42,52,73,76,32,89,60,45,72,79,74,62,79,89,83,76,93,72,82,128

Radius of gyration: 26.82 Å; Cα contacts (8 Å, |Δi|>4): 37; chains: 1; bounding box: 66×41×73 Å

Secondary structure (DSSP, 8-state):
----------PPPS--HHHHHHHHHHHHH-TTS-HHHHHHHTT-TTTHHHIIIIIS----------S---TTHHHHHHHHHHHHHHHHHH-TTGGGG---------

Organism: Anoplophora glabripennis (NCBI:txid217634)